Protein AF-A0AAD4T327-F1 (afdb_monomer_lite)

pLDDT: mean 96.51, std 2.14, range [82.31, 98.56]

Foldseek 3Di:
DADAAAEDAFDAFLPFPDDPLVVQDPDDDPRSVCSCVDPSNQVCLVVQCVLLVWPSDPVGSNVSCVVCGDLRSLLSVLVVNRHAHAEHAHLDDGPRTDDQVVCCSRHVHYYYDHPVVSVVVVVVVD

Secondary structure (DSSP, 8-state):
--EEEEEE---B-TT-SS-GGGGG----GGGGGGGGGSHHHHHHHHHHHHHHTS-SSHHHHHHHHHHH-HHHHHHHHHHHHTEEEEEEE-----TTB--HHHHTTT-SEEEEE--HHHHHHHHHH-

Organism: NCBI:txid357466

Sequence (126 aa):
MDIVDNHAHNLVSINSTFPFIKCFSEADGDALSFAPHTLSFKRSIRDIGELYGCEKTLKGIEEYRKSSGLESISSECFKAAKISVLLIDDGLEIDKMHDLEWHKSVAPVVARILRIEYFAEKILND

Structure (mmCIF, N/CA/C/O backbone):
data_AF-A0AAD4T327-F1
#
_entry.id   AF-A0AAD4T327-F1
#
loop_
_atom_site.group_PDB
_atom_site.id
_atom_site.type_symbol
_atom_site.label_atom_id
_atom_site.label_alt_id
_atom_site.label_comp_id
_atom_site.label_asym_id
_atom_site.label_entity_id
_atom_site.label_seq_id
_atom_site.pdbx_PDB_ins_code
_atom_site.Cartn_x
_atom_site.Cartn_y
_atom_site.Cartn_z
_atom_site.occupancy
_atom_site.B_iso_or_equiv
_atom_site.auth_seq_id
_atom_site.auth_comp_id
_atom_site.auth_asym_id
_atom_site.auth_atom_id
_atom_site.pdbx_PDB_model_num
ATOM 1 N N . MET A 1 1 ? -17.193 -12.830 -4.316 1.00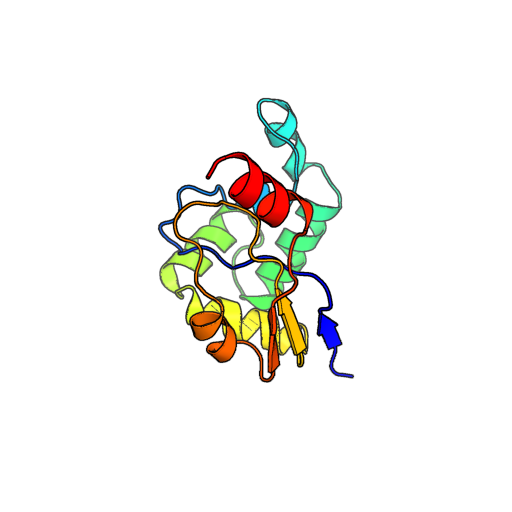 84.94 1 MET A N 1
ATOM 2 C CA . MET A 1 1 ? -16.315 -12.933 -5.484 1.00 84.94 1 MET A CA 1
ATOM 3 C C . MET A 1 1 ? -14.958 -12.466 -5.030 1.00 84.94 1 MET A C 1
ATOM 5 O O . MET A 1 1 ? -14.905 -11.427 -4.376 1.00 84.94 1 MET A O 1
ATOM 9 N N . ASP A 1 2 ? -13.942 -13.269 -5.295 1.00 94.38 2 ASP A N 1
ATOM 10 C CA . ASP A 1 2 ? -12.559 -12.906 -5.013 1.00 94.38 2 ASP A CA 1
ATOM 11 C C . ASP A 1 2 ? -12.023 -12.061 -6.170 1.00 94.38 2 ASP A C 1
ATOM 13 O O . ASP A 1 2 ? -12.524 -12.146 -7.295 1.00 94.38 2 ASP A O 1
ATOM 17 N N . ILE A 1 3 ? -11.044 -11.212 -5.877 1.00 97.25 3 ILE A N 1
ATOM 18 C CA . ILE A 1 3 ? -10.488 -10.228 -6.802 1.00 97.25 3 ILE A CA 1
ATOM 19 C C . ILE A 1 3 ? -9.057 -10.622 -7.167 1.00 97.25 3 ILE A C 1
ATOM 21 O O . ILE A 1 3 ? -8.299 -11.143 -6.341 1.00 97.25 3 ILE A O 1
ATOM 25 N N . VAL A 1 4 ? -8.712 -10.367 -8.426 1.00 98.00 4 VAL A N 1
ATOM 26 C CA . VAL A 1 4 ? -7.340 -10.335 -8.930 1.00 98.00 4 VAL A CA 1
ATOM 27 C C . VAL A 1 4 ? -6.933 -8.871 -8.984 1.00 98.00 4 VAL A C 1
ATOM 29 O O . VAL A 1 4 ? -7.471 -8.123 -9.801 1.00 98.00 4 VAL A O 1
ATOM 32 N N . ASP A 1 5 ? -6.025 -8.463 -8.105 1.00 97.88 5 ASP A N 1
ATOM 33 C CA . ASP A 1 5 ? -5.395 -7.152 -8.192 1.00 97.88 5 ASP A CA 1
ATOM 34 C C . ASP A 1 5 ? -4.238 -7.253 -9.187 1.00 97.88 5 ASP A C 1
ATOM 36 O O . ASP A 1 5 ? -3.187 -7.838 -8.907 1.00 97.88 5 ASP A O 1
ATOM 40 N N . ASN A 1 6 ? -4.489 -6.791 -10.410 1.00 97.56 6 ASN A N 1
ATOM 41 C CA . ASN A 1 6 ? -3.585 -6.992 -11.531 1.00 97.56 6 ASN A CA 1
ATOM 42 C C . ASN A 1 6 ? -2.480 -5.933 -11.628 1.00 97.56 6 ASN A C 1
ATOM 44 O O . ASN A 1 6 ? -1.657 -6.046 -12.537 1.00 97.56 6 ASN A O 1
ATOM 48 N N . HIS A 1 7 ? -2.466 -4.922 -10.755 1.00 97.81 7 HIS A N 1
ATOM 49 C CA . HIS A 1 7 ? -1.410 -3.917 -10.722 1.00 97.81 7 HIS A CA 1
ATOM 50 C C . HIS A 1 7 ? -1.363 -3.191 -9.371 1.00 97.81 7 HIS A C 1
ATOM 52 O O . HIS A 1 7 ? -2.127 -2.259 -9.120 1.00 97.81 7 HIS A O 1
ATOM 58 N N . ALA A 1 8 ? -0.401 -3.580 -8.541 1.00 97.31 8 ALA A N 1
ATOM 59 C CA . ALA A 1 8 ? -0.109 -2.960 -7.257 1.00 97.31 8 ALA A CA 1
ATOM 60 C C . ALA A 1 8 ? 1.393 -2.671 -7.103 1.00 97.31 8 ALA A C 1
ATOM 62 O O . ALA A 1 8 ? 2.216 -3.119 -7.901 1.00 97.31 8 ALA A O 1
ATOM 63 N N . HIS A 1 9 ? 1.748 -1.964 -6.032 1.00 97.38 9 HIS A N 1
ATOM 64 C CA . HIS A 1 9 ? 3.129 -1.737 -5.602 1.00 97.38 9 HIS A CA 1
ATOM 65 C C . HIS A 1 9 ? 3.369 -2.336 -4.216 1.00 97.38 9 HIS A C 1
ATOM 67 O O . HIS A 1 9 ? 2.425 -2.638 -3.482 1.00 97.38 9 HIS A O 1
ATOM 73 N N . ASN A 1 10 ? 4.640 -2.509 -3.854 1.00 97.31 10 ASN A N 1
ATOM 74 C CA . ASN A 1 10 ? 5.017 -3.102 -2.578 1.00 97.31 10 ASN A CA 1
ATOM 75 C C . ASN A 1 10 ? 4.548 -2.244 -1.394 1.00 97.31 10 ASN A C 1
ATOM 77 O O . ASN A 1 10 ? 4.645 -1.015 -1.406 1.00 97.31 10 ASN A O 1
ATOM 81 N N . LEU A 1 11 ? 4.128 -2.910 -0.319 1.00 96.94 11 LEU A N 1
ATOM 82 C CA . LEU A 1 11 ? 3.932 -2.277 0.976 1.00 96.94 11 LEU A CA 1
ATOM 83 C C . LEU A 1 11 ? 5.274 -1.879 1.594 1.00 96.94 11 LEU A C 1
ATOM 85 O O . LEU A 1 11 ? 6.290 -2.554 1.427 1.00 96.94 11 LEU A O 1
ATOM 89 N N . VAL A 1 12 ? 5.252 -0.793 2.360 1.00 96.88 12 VAL A N 1
ATOM 90 C CA . VAL A 1 12 ? 6.399 -0.295 3.122 1.00 96.88 12 VAL A CA 1
ATOM 91 C C . VAL A 1 12 ? 6.246 -0.605 4.605 1.00 96.88 12 VAL A C 1
ATOM 93 O O . VAL A 1 12 ? 5.131 -0.680 5.127 1.00 96.88 12 VAL A O 1
ATOM 96 N N . SER A 1 13 ? 7.375 -0.747 5.297 1.00 95.31 13 SER A N 1
ATOM 97 C CA . SER A 1 13 ? 7.421 -0.918 6.751 1.00 95.31 13 SER A CA 1
ATOM 98 C C . SER A 1 13 ? 6.672 0.203 7.486 1.00 95.31 13 SER A C 1
ATOM 100 O O . SER A 1 13 ? 6.694 1.356 7.064 1.00 95.31 13 SER A O 1
ATOM 102 N N . ILE A 1 14 ? 6.110 -0.088 8.666 1.00 93.00 14 ILE A N 1
ATOM 103 C CA . ILE A 1 14 ? 5.524 0.941 9.550 1.00 93.00 14 ILE A CA 1
ATOM 104 C C . ILE A 1 14 ? 6.538 2.018 9.980 1.00 93.00 14 ILE A C 1
ATOM 106 O O . ILE A 1 14 ? 6.154 3.115 10.374 1.00 93.00 14 ILE A O 1
ATOM 110 N N . ASN A 1 15 ? 7.834 1.702 9.888 1.00 93.31 15 ASN A N 1
ATOM 111 C CA . ASN A 1 15 ? 8.939 2.615 10.173 1.00 93.31 15 ASN A CA 1
ATOM 112 C C . ASN A 1 15 ? 9.464 3.331 8.915 1.00 93.31 15 ASN A C 1
ATOM 114 O O . ASN A 1 15 ? 10.534 3.940 8.981 1.00 93.31 15 ASN A O 1
ATOM 118 N N . SER A 1 16 ? 8.797 3.193 7.767 1.00 95.81 16 SER A N 1
ATOM 119 C CA . SER A 1 16 ? 9.122 3.913 6.533 1.00 95.81 16 SER A CA 1
ATOM 120 C C . SER A 1 16 ? 8.989 5.424 6.728 1.00 95.81 16 SER A C 1
ATOM 122 O O . SER A 1 16 ? 8.205 5.895 7.553 1.00 95.81 16 SER A O 1
ATOM 124 N N . THR A 1 17 ? 9.775 6.189 5.980 1.00 95.38 17 THR A N 1
ATOM 125 C CA . THR A 1 17 ? 9.647 7.646 5.908 1.00 95.38 17 THR A CA 1
ATOM 126 C C . THR A 1 17 ? 8.491 8.086 5.012 1.00 95.38 17 THR A C 1
ATOM 128 O O . THR A 1 17 ? 8.138 9.265 5.021 1.00 95.38 17 THR A O 1
ATOM 131 N N . PHE A 1 18 ? 7.866 7.155 4.282 1.00 94.62 18 PHE A N 1
ATOM 132 C CA . PHE A 1 18 ? 6.710 7.426 3.438 1.00 94.62 18 PHE A CA 1
ATOM 133 C C . PHE A 1 18 ? 5.507 7.927 4.265 1.00 94.62 18 PHE A C 1
ATOM 135 O O . PHE A 1 18 ? 4.970 7.186 5.096 1.00 94.62 18 PHE A O 1
ATOM 142 N N . PRO A 1 19 ? 5.036 9.171 4.052 1.00 94.12 19 PRO A N 1
ATOM 143 C CA . PRO A 1 19 ? 3.930 9.726 4.824 1.00 94.12 19 PRO A CA 1
ATOM 144 C C . PRO A 1 19 ? 2.619 8.999 4.524 1.00 94.12 19 PRO A C 1
ATOM 146 O O . PRO A 1 19 ? 2.207 8.912 3.370 1.00 94.12 19 PRO A O 1
ATOM 149 N N . PHE A 1 20 ? 1.892 8.564 5.555 1.00 94.75 20 PHE A N 1
ATOM 150 C CA . PHE A 1 20 ? 0.638 7.824 5.364 1.00 94.75 20 PHE A CA 1
ATOM 151 C C . PHE A 1 20 ? -0.425 8.614 4.581 1.00 94.75 20 PHE A C 1
ATOM 153 O O . PHE A 1 20 ? -1.191 8.034 3.818 1.00 94.75 20 PHE A O 1
ATOM 160 N N . ILE A 1 21 ? -0.436 9.948 4.684 1.00 96.12 21 ILE A N 1
ATOM 161 C CA . ILE A 1 21 ? -1.320 10.801 3.874 1.00 96.12 21 ILE A CA 1
ATOM 162 C C . ILE A 1 21 ? -1.095 10.641 2.358 1.00 96.12 21 ILE A C 1
ATOM 164 O O . ILE A 1 21 ? -2.053 10.768 1.593 1.00 96.12 21 ILE A O 1
ATOM 168 N N . LYS A 1 22 ? 0.131 10.310 1.918 1.00 95.56 22 LYS A N 1
ATOM 169 C CA . LYS A 1 22 ? 0.438 10.053 0.503 1.00 95.56 22 LYS A CA 1
ATOM 170 C C . LYS A 1 22 ? -0.206 8.761 -0.012 1.00 95.56 22 LYS A C 1
ATOM 172 O O . LYS A 1 22 ? -0.414 8.637 -1.207 1.00 95.56 22 LYS A O 1
ATOM 177 N N . CYS A 1 23 ? -0.663 7.852 0.856 1.00 94.81 23 CYS A N 1
ATOM 178 C CA . CYS A 1 23 ? -1.479 6.706 0.426 1.00 94.81 23 CYS A CA 1
ATOM 179 C C . CYS A 1 23 ? -2.861 7.108 -0.133 1.00 94.81 23 CYS A C 1
ATOM 181 O O . CYS A 1 23 ? -3.575 6.257 -0.657 1.00 94.81 23 CYS A O 1
ATOM 183 N N . PHE A 1 24 ? -3.272 8.374 0.003 1.00 96.62 24 PHE A N 1
ATOM 184 C CA . PHE A 1 24 ? -4.572 8.872 -0.464 1.00 96.62 24 PHE A CA 1
ATOM 185 C C . PHE A 1 24 ? -4.464 9.918 -1.581 1.00 96.62 24 PHE A C 1
ATOM 187 O O . PHE A 1 24 ? -5.496 10.433 -2.022 1.00 96.62 24 PHE A O 1
ATOM 194 N N . SER A 1 25 ? -3.247 10.281 -1.997 1.00 96.12 25 SER A N 1
ATOM 195 C CA . SER A 1 25 ? -3.001 11.345 -2.968 1.00 96.12 25 SER A CA 1
ATOM 196 C C . SER A 1 25 ? -1.582 11.283 -3.528 1.00 96.12 25 SER A C 1
ATOM 198 O O . SER A 1 25 ? -0.626 11.227 -2.762 1.00 96.12 25 SER A O 1
ATOM 200 N N . GLU A 1 26 ? -1.457 11.453 -4.844 1.00 95.44 26 GLU A N 1
ATOM 201 C CA . GLU A 1 26 ? -0.174 11.659 -5.537 1.00 95.44 26 GLU A CA 1
ATOM 202 C C . GLU A 1 26 ? 0.331 13.112 -5.449 1.00 95.44 26 GLU A C 1
ATOM 204 O O . GLU A 1 26 ? 1.380 13.454 -5.989 1.00 95.44 26 GLU A O 1
ATOM 209 N N . ALA A 1 27 ? -0.433 14.008 -4.811 1.00 96.75 27 ALA A N 1
ATOM 210 C CA . ALA A 1 27 ? -0.026 15.399 -4.643 1.00 96.75 27 ALA A CA 1
ATOM 211 C C . ALA A 1 27 ? 1.250 15.509 -3.795 1.00 96.75 27 ALA A C 1
ATOM 213 O O . ALA A 1 27 ? 1.425 14.791 -2.809 1.00 96.75 27 ALA A O 1
ATOM 214 N N . ASP A 1 28 ? 2.101 16.473 -4.139 1.00 94.75 28 ASP A N 1
ATOM 215 C CA . ASP A 1 28 ? 3.340 16.743 -3.415 1.00 94.75 28 ASP A CA 1
ATOM 216 C C . ASP A 1 28 ? 3.499 18.227 -3.074 1.00 94.75 28 ASP A C 1
ATOM 218 O O . ASP A 1 28 ? 2.767 19.084 -3.581 1.00 94.75 28 ASP A O 1
ATOM 222 N N . GLY A 1 29 ? 4.443 18.522 -2.181 1.00 95.00 29 GLY A N 1
ATOM 223 C CA . GLY A 1 29 ? 4.672 19.869 -1.665 1.00 95.00 29 GLY A CA 1
ATOM 224 C C . GLY A 1 29 ? 3.390 20.484 -1.098 1.00 95.00 29 GLY A C 1
ATOM 225 O O . GLY A 1 29 ? 2.596 19.811 -0.434 1.00 95.00 29 GLY A O 1
ATOM 226 N N . ASP A 1 30 ? 3.156 21.759 -1.400 1.00 96.50 30 ASP A N 1
ATOM 227 C CA . ASP A 1 30 ? 1.998 22.505 -0.894 1.00 96.50 30 ASP A CA 1
ATOM 228 C C . ASP A 1 30 ? 0.656 21.890 -1.319 1.00 96.50 30 ASP A C 1
ATOM 230 O O . ASP A 1 30 ? -0.334 21.986 -0.588 1.00 96.50 30 ASP A O 1
ATOM 234 N N . ALA A 1 31 ? 0.608 21.202 -2.465 1.00 97.12 31 ALA A N 1
ATOM 235 C CA . ALA A 1 31 ? -0.617 20.586 -2.965 1.00 97.12 31 ALA A CA 1
ATOM 236 C C . ALA A 1 31 ? -1.104 19.429 -2.072 1.00 97.12 31 ALA A C 1
ATOM 238 O O . ALA A 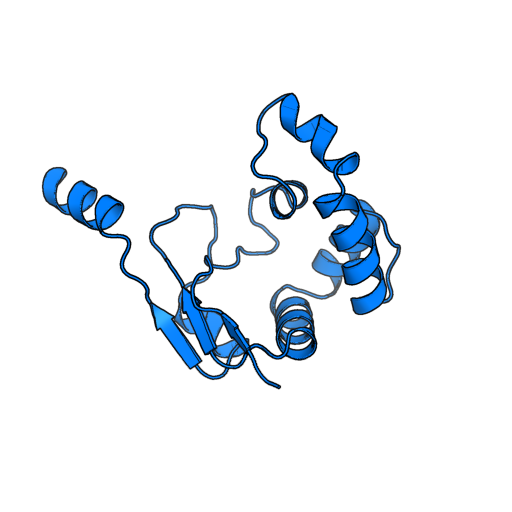1 31 ? -2.311 19.194 -1.973 1.00 97.12 31 ALA A O 1
ATOM 239 N N . LEU A 1 32 ? -0.197 18.739 -1.368 1.00 96.81 32 LEU A N 1
ATOM 240 C CA . LEU A 1 32 ? -0.550 17.646 -0.455 1.00 96.81 32 LEU A CA 1
ATOM 241 C C . LEU A 1 32 ? -1.441 18.121 0.703 1.00 96.81 32 LEU A C 1
ATOM 243 O O . LEU A 1 32 ? -2.290 17.362 1.174 1.00 96.81 32 LEU A O 1
ATOM 247 N N . SER A 1 33 ? -1.329 19.392 1.106 1.00 96.25 33 SER A N 1
ATOM 248 C CA . SER A 1 33 ? -2.182 19.986 2.146 1.00 96.25 33 SER A CA 1
ATOM 249 C C . SER A 1 33 ? -3.676 19.973 1.790 1.00 96.25 33 SER A C 1
ATOM 251 O O . SER A 1 33 ? -4.522 20.002 2.683 1.00 96.25 33 SER A O 1
ATOM 253 N N . PHE A 1 34 ? -4.015 19.846 0.501 1.00 97.38 34 PHE A N 1
ATOM 254 C CA . PHE A 1 34 ? -5.394 19.769 0.020 1.00 97.38 34 PHE A CA 1
ATOM 255 C C . PHE A 1 34 ? -5.939 18.339 -0.084 1.00 97.38 34 PHE A C 1
ATOM 257 O O . PHE A 1 34 ? -7.148 18.169 -0.270 1.00 97.38 34 PHE A O 1
ATOM 264 N N . ALA A 1 35 ? -5.103 17.305 0.083 1.00 97.81 35 ALA A N 1
ATOM 265 C CA . ALA A 1 35 ? -5.536 15.906 0.041 1.00 97.81 35 ALA A CA 1
ATOM 266 C C . ALA A 1 35 ? -6.739 15.611 0.966 1.00 97.81 35 ALA A C 1
ATOM 268 O O . ALA A 1 35 ? -7.680 14.960 0.494 1.00 97.81 35 ALA A O 1
ATOM 269 N N . PRO A 1 36 ? -6.819 16.155 2.205 1.00 97.75 36 PRO A N 1
ATOM 270 C CA . PRO A 1 36 ? -7.964 15.941 3.093 1.00 97.75 36 PRO A CA 1
ATOM 271 C C . PRO A 1 36 ? -9.315 16.441 2.561 1.00 97.75 36 PRO A C 1
ATOM 273 O O . PRO A 1 36 ? -10.377 16.011 3.021 1.00 97.75 36 PRO A O 1
ATOM 276 N N . HIS A 1 37 ? -9.307 17.352 1.585 1.00 97.75 37 HIS A N 1
ATOM 277 C CA . HIS A 1 37 ? -10.527 17.889 0.986 1.00 97.75 37 HIS A CA 1
ATOM 278 C C . HIS A 1 37 ? -11.067 17.032 -0.166 1.00 97.75 37 HIS A C 1
ATOM 280 O O . HIS A 1 37 ? -12.229 17.209 -0.547 1.00 97.75 37 HIS A O 1
ATOM 286 N N . THR A 1 38 ? -10.279 16.078 -0.671 1.00 98.12 38 THR A N 1
ATOM 287 C CA . THR A 1 38 ? -10.656 15.195 -1.781 1.00 98.12 38 THR A CA 1
ATOM 288 C C . THR A 1 38 ? -11.685 14.138 -1.366 1.00 98.12 38 THR A C 1
ATOM 290 O O . THR A 1 38 ? -11.794 13.752 -0.199 1.00 98.12 38 THR A O 1
ATOM 293 N N . LEU A 1 39 ? -12.451 13.636 -2.341 1.00 98.19 39 LEU A N 1
ATOM 294 C CA . LEU A 1 39 ? -13.390 12.537 -2.109 1.00 98.19 39 LEU A CA 1
ATOM 295 C C . LEU A 1 39 ? -12.664 11.228 -1.764 1.00 98.19 39 LEU A C 1
ATOM 297 O O . LEU A 1 39 ? -13.128 10.505 -0.885 1.00 98.19 39 LEU A O 1
ATOM 301 N N . SER A 1 40 ? -11.531 10.956 -2.427 1.00 97.12 40 SER A N 1
ATOM 302 C CA . SER A 1 40 ? -10.706 9.764 -2.185 1.00 97.12 40 SER A CA 1
ATOM 303 C C . SER A 1 40 ? -10.298 9.677 -0.716 1.00 97.12 40 SER A C 1
ATOM 305 O O . SER A 1 40 ? -10.627 8.704 -0.044 1.00 97.12 40 SER A O 1
ATOM 307 N N . PHE A 1 41 ? -9.714 10.750 -0.175 1.00 98.38 41 PHE A N 1
ATOM 308 C CA . PHE A 1 41 ? -9.326 10.804 1.231 1.00 98.38 41 PHE A CA 1
ATOM 309 C C . PHE A 1 41 ? -10.518 10.601 2.171 1.00 98.38 41 PHE A C 1
ATOM 311 O O . PHE A 1 41 ? -10.490 9.720 3.026 1.00 98.38 41 PHE A O 1
ATOM 318 N N . LYS A 1 42 ? -11.597 11.382 2.008 1.00 98.50 42 LYS A N 1
ATOM 319 C CA . LYS A 1 42 ? -12.760 11.323 2.914 1.00 98.50 42 LYS A CA 1
ATOM 320 C C . LYS A 1 42 ? -13.406 9.941 2.942 1.00 98.50 42 LYS A C 1
ATOM 322 O O . LYS A 1 42 ? -13.784 9.464 4.011 1.00 98.50 42 LYS A O 1
ATOM 327 N N . ARG A 1 43 ? -13.524 9.299 1.776 1.00 98.31 43 ARG A N 1
ATOM 328 C CA . ARG A 1 43 ? -14.032 7.932 1.670 1.00 98.31 43 ARG A CA 1
ATOM 329 C C . ARG A 1 43 ? -13.090 6.950 2.361 1.00 98.31 43 ARG A C 1
ATOM 331 O O . ARG A 1 43 ? -13.554 6.175 3.188 1.00 98.31 43 ARG A O 1
ATOM 338 N N . SER A 1 44 ? -11.797 7.004 2.057 1.00 98.06 44 SER A N 1
ATOM 339 C CA . SER A 1 44 ? -10.820 6.062 2.603 1.00 98.06 44 SER A CA 1
ATOM 340 C C . SER A 1 44 ? -10.708 6.153 4.122 1.00 98.06 44 SER A C 1
ATOM 342 O O . SER A 1 44 ? -10.704 5.124 4.783 1.00 98.06 44 SER A O 1
ATOM 344 N N . ILE A 1 45 ? -10.707 7.357 4.702 1.00 98.44 45 ILE A N 1
ATOM 345 C CA . ILE A 1 45 ? -10.685 7.534 6.162 1.00 98.44 45 ILE A CA 1
ATOM 346 C C . ILE A 1 45 ? -11.937 6.943 6.822 1.00 98.44 45 ILE A C 1
ATOM 348 O O . ILE A 1 45 ? -11.836 6.286 7.856 1.00 98.44 45 ILE A O 1
ATOM 352 N N . ARG A 1 46 ? -13.119 7.137 6.226 1.00 98.56 46 ARG A N 1
ATOM 353 C CA . ARG A 1 46 ? -14.349 6.519 6.732 1.00 98.56 46 ARG A CA 1
ATOM 354 C C . ARG A 1 46 ? -14.266 4.993 6.658 1.00 98.56 46 ARG A C 1
ATOM 356 O O . ARG A 1 46 ? -14.478 4.345 7.676 1.00 98.56 46 ARG A O 1
ATOM 363 N N . ASP A 1 47 ? -13.966 4.450 5.478 1.00 98.44 47 ASP A N 1
ATOM 364 C CA . ASP A 1 47 ? -14.030 3.010 5.200 1.00 98.44 47 ASP A CA 1
ATOM 365 C C . ASP A 1 47 ? -12.949 2.243 5.989 1.00 98.44 47 ASP A C 1
ATOM 367 O O . ASP A 1 47 ? -13.233 1.207 6.584 1.00 98.44 47 ASP A O 1
ATOM 371 N N . ILE A 1 48 ? -11.726 2.779 6.072 1.00 98.19 48 ILE A N 1
ATOM 372 C CA . ILE A 1 48 ? -10.629 2.181 6.852 1.00 98.19 48 ILE A CA 1
ATOM 373 C C . ILE A 1 48 ? -10.895 2.302 8.355 1.00 98.19 48 ILE A C 1
ATOM 375 O O . ILE A 1 48 ? -10.672 1.345 9.090 1.00 98.19 48 ILE A O 1
ATOM 379 N N . GLY A 1 49 ? -11.389 3.452 8.826 1.00 98.25 49 GLY A N 1
ATOM 380 C CA . GLY A 1 49 ? -11.737 3.620 10.238 1.00 98.25 49 GLY A CA 1
ATOM 381 C C . GLY A 1 49 ? -12.855 2.670 10.680 1.00 98.25 49 GLY A C 1
ATOM 382 O O . GLY A 1 49 ? -12.801 2.135 11.784 1.00 98.25 49 GLY A O 1
ATOM 383 N N . GLU A 1 50 ? -13.835 2.412 9.806 1.00 98.50 50 GLU A N 1
ATOM 384 C CA . GLU A 1 50 ? -14.870 1.391 10.016 1.00 98.50 50 GLU A CA 1
ATOM 385 C C . GLU A 1 50 ? -14.300 -0.023 10.031 1.00 98.50 50 GLU A C 1
ATOM 387 O O . GLU A 1 50 ? -14.643 -0.783 10.933 1.00 98.50 50 GLU A O 1
ATOM 392 N N . LEU A 1 51 ? -13.419 -0.354 9.080 1.00 98.31 51 LEU A N 1
ATOM 393 C CA . LEU A 1 51 ? -12.761 -1.658 9.020 1.00 98.31 51 LEU A CA 1
ATOM 394 C C . LEU A 1 51 ? -11.977 -1.941 10.308 1.00 98.31 51 LEU A C 1
ATOM 396 O O . LEU A 1 51 ? -12.228 -2.944 10.959 1.00 98.31 51 LEU A O 1
ATOM 400 N N . TYR A 1 52 ? -11.108 -1.014 10.716 1.00 97.62 52 TYR A N 1
ATOM 401 C CA . TYR A 1 52 ? -10.263 -1.159 11.906 1.00 97.62 52 TYR A CA 1
ATOM 402 C C . TYR A 1 52 ? -11.010 -0.975 13.235 1.00 97.62 52 TYR A C 1
ATOM 404 O O . TYR A 1 52 ? -10.441 -1.208 14.302 1.00 97.62 52 TYR A O 1
ATOM 412 N N . GLY A 1 53 ? -12.257 -0.491 13.207 1.00 97.69 53 GLY A N 1
ATOM 413 C CA . GLY A 1 53 ? -13.008 -0.147 14.416 1.00 97.69 53 GLY A CA 1
ATOM 414 C C . GLY A 1 53 ? -12.352 0.963 15.249 1.00 97.69 53 GLY A C 1
ATOM 415 O O . GLY A 1 53 ? -12.458 0.957 16.475 1.00 97.69 53 GLY A O 1
ATOM 416 N N . CYS A 1 54 ? -11.659 1.902 14.599 1.00 97.81 54 CYS A N 1
ATOM 417 C CA . CYS A 1 54 ? -10.931 2.993 15.251 1.00 97.81 54 CYS A CA 1
ATOM 418 C C . CYS A 1 54 ? -11.543 4.369 14.936 1.00 97.81 54 CYS A C 1
ATOM 420 O O . CYS A 1 54 ? -12.553 4.495 14.237 1.00 97.81 54 CYS A O 1
ATOM 422 N N . GLU A 1 55 ? -10.950 5.430 15.487 1.00 98.31 55 GLU A N 1
ATOM 423 C CA . GLU A 1 55 ? -11.380 6.795 15.194 1.00 98.31 55 GLU A CA 1
ATOM 424 C C . GLU A 1 55 ? -11.210 7.102 13.695 1.00 98.31 55 GLU A C 1
ATOM 426 O O . GLU A 1 55 ? -10.134 6.919 13.126 1.00 98.31 55 GLU A O 1
ATOM 431 N N . LYS A 1 56 ? -12.273 7.607 13.050 1.00 98.19 56 LYS A N 1
ATOM 432 C CA . LYS A 1 56 ? -12.322 7.920 11.607 1.00 98.19 56 LYS A CA 1
ATOM 433 C C . LYS A 1 56 ? -11.606 9.238 11.286 1.00 98.19 56 LYS A C 1
ATOM 435 O O . LYS A 1 56 ? -12.174 10.145 10.676 1.00 98.19 56 LYS A O 1
ATOM 440 N N . THR A 1 57 ? -10.360 9.351 11.726 1.00 98.38 57 THR A N 1
ATOM 441 C CA . THR A 1 57 ? -9.439 10.453 11.444 1.00 98.38 57 THR A CA 1
ATOM 442 C C . THR A 1 57 ? -8.108 9.887 10.961 1.00 98.38 57 THR A C 1
ATOM 444 O O . THR A 1 57 ? -7.763 8.746 11.259 1.00 98.38 57 THR A O 1
ATOM 447 N N . LEU A 1 58 ? -7.334 10.681 10.211 1.00 97.88 58 LEU A N 1
ATOM 448 C CA . LEU A 1 58 ? -6.009 10.260 9.737 1.00 97.88 58 LEU A CA 1
ATOM 449 C C . LEU A 1 58 ? -5.118 9.812 10.904 1.00 97.88 58 LEU A C 1
ATOM 451 O O . LEU A 1 58 ? -4.526 8.740 10.854 1.00 97.88 58 LEU A O 1
ATOM 455 N N . LYS A 1 59 ? -5.098 10.609 11.979 1.00 97.94 59 LYS A N 1
ATOM 456 C CA . LYS A 1 59 ? -4.329 10.324 13.190 1.00 97.94 59 LYS A CA 1
ATOM 457 C C . LYS A 1 59 ? -4.793 9.036 13.880 1.00 97.94 59 LYS A C 1
ATOM 459 O O . LYS A 1 59 ? -3.948 8.207 14.199 1.00 97.94 59 LYS A O 1
ATOM 464 N N . GLY A 1 60 ? -6.101 8.850 14.069 1.00 98.31 60 GLY A N 1
ATOM 465 C CA . GLY A 1 60 ? -6.640 7.647 14.709 1.00 98.31 60 GLY A CA 1
ATOM 466 C C . GLY A 1 60 ? -6.283 6.366 13.954 1.00 98.31 60 GLY A C 1
ATOM 467 O O . GLY A 1 60 ? -5.847 5.383 14.554 1.00 98.31 60 GLY A O 1
ATOM 468 N N . ILE A 1 61 ? -6.370 6.408 12.622 1.00 98.06 61 ILE A N 1
ATOM 469 C CA . ILE A 1 61 ? -5.968 5.293 11.760 1.00 98.06 61 ILE A CA 1
ATOM 470 C C . ILE A 1 61 ? -4.455 5.059 11.836 1.00 98.06 61 ILE A C 1
ATOM 472 O O . ILE A 1 61 ? -4.026 3.913 11.944 1.00 98.06 61 ILE A O 1
ATOM 476 N N . GLU A 1 62 ? -3.624 6.104 11.804 1.00 96.56 62 GLU A N 1
ATOM 477 C CA . GLU A 1 62 ? -2.169 5.950 11.950 1.00 96.56 62 GLU A CA 1
ATOM 478 C C . GLU A 1 62 ? -1.766 5.329 13.290 1.00 96.56 62 GLU A C 1
ATOM 480 O O . GLU A 1 62 ? -0.890 4.465 13.326 1.00 96.56 62 GLU A O 1
ATOM 485 N N . GLU A 1 63 ? -2.386 5.756 14.389 1.00 97.12 63 GLU A N 1
ATOM 486 C CA . GLU A 1 63 ? -2.126 5.213 15.724 1.00 97.12 63 GLU A CA 1
ATOM 487 C C . GLU A 1 63 ? -2.522 3.737 15.804 1.00 97.12 63 GLU A C 1
ATOM 489 O O . GLU A 1 63 ? -1.730 2.922 16.280 1.00 97.12 63 GLU A O 1
ATOM 494 N N . TYR A 1 64 ? -3.685 3.373 15.254 1.00 97.56 64 TYR A N 1
ATOM 495 C CA . TYR A 1 64 ? -4.120 1.980 15.162 1.00 97.56 64 TYR A CA 1
ATOM 496 C C . TYR A 1 64 ? -3.162 1.126 14.323 1.00 97.56 64 TYR A C 1
ATOM 498 O O . TYR A 1 64 ? -2.795 0.021 14.724 1.00 97.56 64 TYR A O 1
ATOM 506 N N . ARG A 1 65 ? -2.711 1.637 13.169 1.00 96.25 65 ARG A N 1
ATOM 507 C CA . ARG A 1 65 ? -1.735 0.943 12.313 1.00 96.25 65 ARG A CA 1
ATOM 508 C C . ARG A 1 65 ? -0.423 0.683 13.053 1.00 96.25 65 ARG A C 1
ATOM 510 O O . ARG A 1 65 ? 0.139 -0.402 12.932 1.00 96.25 65 ARG A O 1
ATOM 517 N N . LYS A 1 66 ? 0.057 1.666 13.822 1.00 95.12 66 LYS A N 1
ATOM 518 C CA . LYS A 1 66 ? 1.295 1.556 14.609 1.00 95.12 66 LYS A CA 1
ATOM 519 C C . LYS A 1 66 ? 1.171 0.539 15.740 1.00 95.12 66 LYS A C 1
ATOM 521 O O . LYS A 1 66 ? 2.107 -0.224 15.950 1.00 95.12 66 LYS A O 1
ATOM 526 N N . SER A 1 67 ? 0.047 0.517 16.454 1.00 96.50 67 SER A N 1
ATOM 527 C CA . SER A 1 67 ? -0.156 -0.409 17.573 1.00 96.50 67 SER A CA 1
ATOM 528 C C . SER A 1 67 ? -0.458 -1.841 17.125 1.00 96.50 67 SER A C 1
ATOM 530 O O . SER A 1 67 ? -0.016 -2.782 17.780 1.00 96.50 67 SER A O 1
ATOM 532 N N . SER A 1 68 ? -1.173 -2.012 16.009 1.00 96.25 68 SER A N 1
ATOM 533 C CA . SER A 1 68 ? -1.598 -3.327 15.505 1.00 96.25 68 SER A CA 1
ATOM 534 C C . SER A 1 68 ? -0.517 -4.052 14.700 1.00 96.25 68 SER A C 1
ATOM 536 O O . SER A 1 68 ? -0.536 -5.279 14.615 1.00 96.25 68 SER A O 1
ATOM 538 N N . GLY A 1 69 ? 0.429 -3.310 14.118 1.00 95.50 69 GLY A N 1
ATOM 539 C CA . GLY A 1 69 ? 1.497 -3.860 13.283 1.00 95.50 69 GLY A CA 1
ATOM 540 C C . GLY A 1 69 ? 1.065 -4.120 11.836 1.00 95.50 69 GLY A C 1
ATOM 541 O O . GLY A 1 69 ? -0.111 -4.348 11.544 1.00 95.50 69 GLY A O 1
ATOM 542 N N . LEU A 1 70 ? 2.037 -4.070 10.916 1.00 94.94 70 LEU A N 1
ATOM 543 C CA . LEU A 1 70 ? 1.801 -4.079 9.469 1.00 94.94 70 LEU A CA 1
ATOM 544 C C . LEU A 1 70 ? 1.182 -5.393 8.975 1.00 94.94 70 LEU A C 1
ATOM 546 O O . LEU A 1 70 ? 0.258 -5.366 8.165 1.00 94.94 70 LEU A O 1
ATOM 550 N N . GLU A 1 71 ? 1.661 -6.534 9.460 1.00 94.56 71 GLU A N 1
ATOM 551 C CA . GLU A 1 71 ? 1.174 -7.856 9.064 1.00 94.56 71 GLU A CA 1
ATOM 552 C C . GLU A 1 71 ? -0.313 -8.027 9.401 1.00 94.56 71 GLU A C 1
ATOM 554 O O . GLU A 1 71 ? -1.089 -8.492 8.564 1.00 94.56 71 GLU A O 1
ATOM 559 N N . SER A 1 72 ? -0.724 -7.598 10.599 1.00 95.25 72 SER A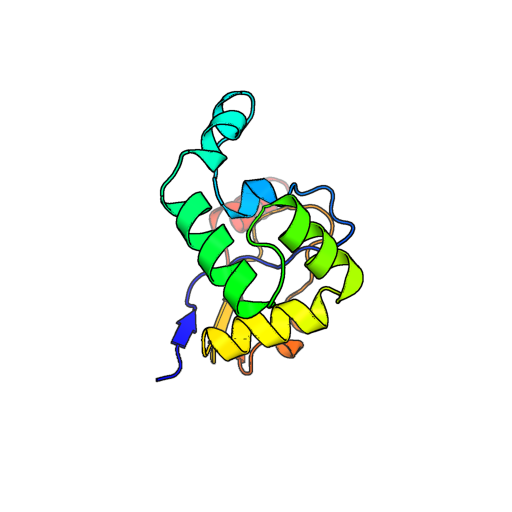 N 1
ATOM 560 C CA . SER A 1 72 ? -2.114 -7.699 11.057 1.00 95.25 72 SER A CA 1
ATOM 561 C C . SER A 1 72 ? -3.044 -6.851 10.189 1.00 95.25 72 SER A C 1
ATOM 563 O O . SER A 1 72 ? -3.979 -7.380 9.582 1.00 95.25 72 SER A O 1
ATOM 565 N N . ILE A 1 73 ? -2.732 -5.556 10.041 1.00 96.00 73 ILE A N 1
ATOM 566 C CA . ILE A 1 73 ? -3.564 -4.634 9.253 1.00 96.00 73 ILE A CA 1
ATOM 567 C C . ILE A 1 73 ? -3.598 -5.012 7.769 1.00 96.00 73 ILE A C 1
ATOM 569 O O . ILE A 1 73 ? -4.628 -4.851 7.118 1.00 96.00 73 ILE A O 1
ATOM 573 N N . SER A 1 74 ? -2.500 -5.547 7.225 1.00 96.25 74 SER A N 1
ATOM 574 C CA . SER A 1 74 ? -2.452 -5.986 5.828 1.00 96.25 74 SER A CA 1
ATOM 575 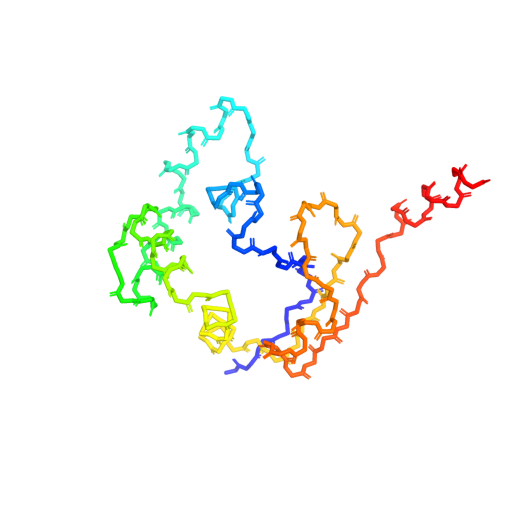C C . SER A 1 74 ? -3.303 -7.236 5.641 1.00 96.25 74 SER A C 1
ATOM 577 O O . SER A 1 74 ? -4.113 -7.287 4.721 1.00 96.25 74 SER A O 1
ATOM 579 N N . SER A 1 75 ? -3.211 -8.209 6.554 1.00 95.06 75 SER A N 1
ATOM 580 C CA . SER A 1 75 ? -4.072 -9.394 6.523 1.00 95.06 75 SER A CA 1
ATOM 581 C C . SER A 1 75 ? -5.556 -9.021 6.587 1.00 95.06 75 SER A C 1
ATOM 583 O O . SER A 1 75 ? -6.358 -9.559 5.825 1.00 95.06 75 SER A O 1
ATOM 585 N N . GLU A 1 76 ? -5.926 -8.086 7.463 1.00 96.56 76 GLU A N 1
ATOM 586 C CA . GLU A 1 76 ? -7.298 -7.592 7.595 1.00 96.56 76 GLU A CA 1
ATOM 587 C C . GLU A 1 76 ? -7.789 -6.895 6.318 1.00 96.56 76 GLU A C 1
ATOM 589 O O . GLU A 1 76 ? -8.834 -7.268 5.779 1.00 96.56 76 GLU A O 1
ATOM 594 N N . CYS A 1 77 ? -7.004 -5.957 5.777 1.00 97.31 77 CYS A N 1
ATOM 595 C CA . CYS A 1 77 ? -7.331 -5.248 4.537 1.00 97.31 77 CYS A CA 1
ATOM 596 C C . CYS A 1 77 ? -7.507 -6.201 3.350 1.00 97.31 77 CYS A C 1
ATOM 598 O O . CYS A 1 77 ? -8.510 -6.128 2.639 1.00 97.31 77 CYS A O 1
ATOM 600 N N . PHE A 1 78 ? -6.560 -7.117 3.139 1.00 97.06 78 PHE A N 1
ATOM 601 C CA . PHE A 1 78 ? -6.576 -8.034 1.997 1.00 97.06 78 PHE A CA 1
ATOM 602 C C . PHE A 1 78 ? -7.748 -9.018 2.072 1.00 97.06 78 PHE A C 1
ATOM 604 O O . PHE A 1 78 ? -8.408 -9.272 1.060 1.00 97.06 78 PHE A O 1
ATOM 611 N N . LYS A 1 79 ? -8.073 -9.515 3.275 1.00 95.88 79 LYS A N 1
ATOM 612 C CA . LYS A 1 79 ? -9.260 -10.354 3.509 1.00 95.88 79 LYS A CA 1
ATOM 613 C C . LYS A 1 79 ? -10.556 -9.589 3.254 1.00 95.88 79 LYS A C 1
ATOM 615 O O . LYS A 1 79 ? -11.441 -10.116 2.582 1.00 95.88 79 LYS A O 1
ATOM 620 N N . ALA A 1 80 ? -10.669 -8.356 3.750 1.00 97.25 80 ALA A N 1
ATOM 621 C CA . ALA A 1 80 ? -11.850 -7.520 3.542 1.00 97.25 80 ALA A CA 1
ATOM 622 C C . ALA A 1 80 ? -12.069 -7.193 2.054 1.00 97.25 80 ALA A C 1
ATOM 624 O O . ALA A 1 80 ? -13.200 -7.250 1.567 1.00 97.25 80 ALA A O 1
ATOM 625 N N . ALA A 1 81 ? -10.983 -6.931 1.320 1.00 96.50 81 ALA A N 1
ATOM 626 C CA . ALA A 1 81 ? -10.991 -6.693 -0.122 1.00 96.50 81 ALA A CA 1
ATOM 627 C C . ALA A 1 81 ? -11.161 -7.972 -0.966 1.00 96.50 81 ALA A C 1
ATOM 629 O O . ALA A 1 81 ? -11.462 -7.879 -2.154 1.00 96.50 81 ALA A O 1
ATOM 630 N N . LYS A 1 82 ? -11.012 -9.160 -0.361 1.00 97.25 82 LYS A N 1
ATOM 631 C CA . LYS A 1 82 ? -11.069 -10.476 -1.025 1.00 97.25 82 LYS A CA 1
ATOM 632 C C . LYS A 1 82 ? -10.023 -10.633 -2.131 1.00 97.25 82 LYS A C 1
ATOM 634 O O . LYS A 1 82 ? -10.314 -11.193 -3.186 1.00 97.25 82 LYS A O 1
ATOM 639 N N . ILE A 1 83 ? -8.809 -10.133 -1.905 1.00 97.81 83 ILE A N 1
ATOM 640 C CA . ILE A 1 83 ? -7.706 -10.252 -2.868 1.00 97.81 83 ILE A CA 1
ATOM 641 C C . ILE A 1 83 ? -7.168 -11.687 -2.837 1.00 97.81 83 ILE A C 1
ATOM 643 O O . ILE A 1 83 ? -6.685 -12.164 -1.812 1.00 97.81 83 ILE A O 1
ATOM 647 N N . SER A 1 84 ? -7.255 -12.376 -3.974 1.00 96.88 84 SER A N 1
ATOM 648 C CA . SER A 1 84 ? -6.786 -13.761 -4.152 1.00 96.88 84 SER A CA 1
ATOM 649 C C . SER A 1 84 ? -5.490 -13.858 -4.958 1.00 96.88 84 SER A C 1
ATOM 651 O O . SER A 1 84 ? -4.711 -14.795 -4.775 1.00 96.88 84 SER A O 1
ATOM 653 N N . VAL A 1 85 ? -5.248 -12.874 -5.823 1.00 98.06 85 VAL A N 1
ATOM 654 C CA . VAL A 1 85 ? -4.048 -12.750 -6.650 1.00 98.06 85 VAL A CA 1
ATOM 655 C C . VAL A 1 85 ? -3.582 -11.302 -6.591 1.00 98.06 85 VAL A C 1
ATOM 657 O O . VAL A 1 85 ? -4.399 -10.397 -6.755 1.00 98.06 85 VAL A O 1
ATOM 660 N N . LEU A 1 86 ? -2.285 -11.104 -6.375 1.00 98.38 86 LEU A N 1
ATOM 661 C CA . LEU A 1 86 ? -1.629 -9.805 -6.297 1.00 98.38 86 LEU A CA 1
ATOM 662 C C . LEU A 1 86 ? -0.467 -9.755 -7.298 1.00 98.38 86 LEU A C 1
ATOM 664 O O . LEU A 1 86 ? 0.511 -10.496 -7.165 1.00 98.38 86 LEU A O 1
ATOM 668 N N . LEU A 1 87 ? -0.573 -8.888 -8.301 1.00 98.56 87 LEU A N 1
ATOM 669 C CA . LEU A 1 87 ? 0.490 -8.636 -9.271 1.00 98.56 87 LEU A CA 1
ATOM 670 C C . LEU A 1 87 ? 1.212 -7.334 -8.910 1.00 98.56 87 LEU A C 1
ATOM 672 O O . LEU A 1 87 ? 0.626 -6.255 -8.979 1.00 98.56 87 LEU A O 1
ATOM 676 N N . ILE A 1 88 ? 2.481 -7.441 -8.520 1.00 98.44 88 ILE A N 1
ATOM 677 C CA . ILE A 1 88 ? 3.270 -6.326 -7.991 1.00 98.44 88 ILE A CA 1
ATOM 678 C C . ILE A 1 88 ? 4.255 -5.830 -9.044 1.00 98.44 88 ILE A C 1
ATOM 680 O O . ILE A 1 88 ? 5.140 -6.574 -9.467 1.00 98.44 88 ILE A O 1
ATOM 684 N N . ASP A 1 89 ? 4.134 -4.561 -9.417 1.00 98.06 89 ASP A N 1
ATOM 685 C CA . ASP A 1 89 ? 5.207 -3.797 -10.047 1.00 98.06 89 ASP A CA 1
ATOM 686 C C . ASP A 1 89 ? 6.198 -3.347 -8.963 1.00 98.06 89 ASP A C 1
ATOM 688 O O . ASP A 1 89 ? 5.899 -2.467 -8.150 1.00 98.06 89 ASP A O 1
ATOM 692 N N . ASP A 1 90 ? 7.373 -3.980 -8.959 1.00 95.62 90 ASP A N 1
ATOM 693 C CA . ASP A 1 90 ? 8.458 -3.742 -8.002 1.00 95.62 90 ASP A CA 1
ATOM 694 C C . ASP A 1 90 ? 9.515 -2.742 -8.500 1.00 95.62 90 ASP A C 1
ATOM 696 O O . ASP A 1 90 ? 10.588 -2.626 -7.911 1.00 95.62 90 ASP A O 1
ATOM 700 N N . GLY A 1 91 ? 9.231 -2.023 -9.591 1.00 94.75 91 GLY A N 1
ATOM 701 C CA . GLY A 1 91 ? 10.126 -1.024 -10.178 1.00 94.75 91 GLY A CA 1
ATOM 702 C C . GLY A 1 91 ? 9.979 0.383 -9.593 1.00 94.75 91 GLY A C 1
ATOM 703 O O . GLY A 1 91 ? 10.524 1.328 -10.160 1.00 94.75 91 GLY A O 1
ATOM 704 N N . LEU A 1 92 ? 9.203 0.554 -8.519 1.00 93.62 92 LEU A N 1
ATOM 705 C CA . LEU A 1 92 ? 9.103 1.808 -7.773 1.00 93.62 92 LEU A CA 1
ATOM 706 C C . LEU A 1 92 ? 10.040 1.762 -6.562 1.00 93.62 92 LEU A C 1
ATOM 708 O O . LEU A 1 92 ? 10.078 0.760 -5.856 1.00 93.62 92 LEU A O 1
ATOM 712 N N . GLU A 1 93 ? 10.755 2.854 -6.298 1.00 92.44 93 GLU A N 1
ATOM 713 C CA . GLU A 1 93 ? 11.673 2.946 -5.161 1.00 92.44 93 GLU A CA 1
ATOM 714 C C . GLU A 1 93 ? 11.087 3.827 -4.053 1.00 92.44 93 GLU A C 1
ATOM 716 O O . GLU A 1 93 ? 11.008 5.050 -4.167 1.00 92.44 93 GLU A O 1
ATOM 721 N N . ILE A 1 94 ? 10.678 3.187 -2.959 1.00 94.75 94 ILE A N 1
ATOM 722 C CA . ILE A 1 94 ? 10.264 3.821 -1.705 1.00 94.75 94 ILE A CA 1
ATOM 723 C C . ILE A 1 94 ? 11.073 3.189 -0.572 1.00 94.75 94 ILE A C 1
ATOM 725 O O . ILE A 1 94 ? 11.436 2.010 -0.609 1.00 94.75 94 ILE A O 1
ATOM 729 N N . ASP A 1 95 ? 11.386 3.971 0.457 1.00 96.12 95 ASP A N 1
ATOM 730 C CA . ASP A 1 95 ? 12.179 3.469 1.566 1.00 96.12 95 ASP A CA 1
ATOM 731 C C . ASP A 1 95 ? 11.465 2.330 2.315 1.00 96.12 95 ASP A C 1
ATOM 733 O O . ASP A 1 95 ? 10.279 2.407 2.648 1.00 96.12 95 ASP A O 1
ATOM 737 N N . LYS A 1 96 ? 12.233 1.278 2.625 1.00 96.75 96 LYS A N 1
ATOM 738 C CA . LYS A 1 96 ? 11.794 0.127 3.432 1.00 96.75 96 LYS A CA 1
ATOM 739 C C . LYS A 1 96 ? 10.588 -0.616 2.843 1.00 96.75 96 LYS A C 1
ATOM 741 O O . LYS A 1 96 ? 9.727 -1.080 3.594 1.00 96.75 96 LYS A O 1
ATOM 746 N N . MET A 1 97 ? 10.534 -0.736 1.518 1.00 97.12 97 MET A N 1
ATOM 747 C CA . MET A 1 97 ? 9.606 -1.642 0.840 1.00 97.12 97 MET A CA 1
ATOM 748 C C . MET A 1 97 ? 9.882 -3.099 1.219 1.00 97.12 97 MET A C 1
ATOM 750 O O . MET A 1 97 ? 11.031 -3.529 1.326 1.00 97.12 97 MET A O 1
ATOM 754 N N . HIS A 1 98 ? 8.809 -3.856 1.407 1.00 97.44 98 HIS A N 1
ATOM 755 C CA . HIS A 1 98 ? 8.847 -5.300 1.573 1.00 97.44 98 HIS A CA 1
ATOM 756 C C . HIS A 1 98 ? 8.967 -5.989 0.211 1.00 97.44 98 HIS A C 1
ATOM 758 O O . HIS A 1 98 ? 8.370 -5.548 -0.768 1.00 97.44 98 HIS A O 1
ATOM 764 N N . ASP A 1 99 ? 9.722 -7.080 0.129 1.00 96.50 99 ASP A N 1
ATOM 765 C CA . ASP A 1 99 ? 9.897 -7.835 -1.114 1.00 96.50 99 ASP A CA 1
ATOM 766 C C . ASP A 1 99 ? 8.671 -8.702 -1.466 1.00 96.50 99 ASP A C 1
ATOM 768 O O . ASP A 1 99 ? 7.685 -8.777 -0.727 1.00 96.50 99 ASP A O 1
ATOM 772 N N . LEU A 1 100 ? 8.719 -9.367 -2.622 1.00 97.00 100 LEU A N 1
ATOM 773 C CA . LEU A 1 100 ? 7.647 -10.257 -3.079 1.00 97.00 100 LEU A CA 1
ATOM 774 C C . LEU A 1 100 ? 7.391 -11.428 -2.116 1.00 97.00 100 LEU A C 1
ATOM 776 O O . LEU A 1 100 ? 6.250 -11.876 -2.009 1.00 97.00 100 LEU A O 1
ATOM 780 N N . GLU A 1 101 ? 8.417 -11.925 -1.415 1.00 97.31 101 GLU A N 1
ATOM 781 C CA . GLU A 1 101 ? 8.268 -13.044 -0.475 1.00 97.31 101 GLU A CA 1
ATOM 782 C C . GLU A 1 101 ? 7.437 -12.641 0.739 1.00 97.31 101 GLU A C 1
ATOM 784 O O . GLU A 1 101 ? 6.532 -13.378 1.133 1.00 97.31 101 GLU A O 1
ATOM 789 N N . TRP A 1 102 ? 7.659 -11.445 1.287 1.00 97.38 102 TRP A N 1
ATOM 790 C CA . TRP A 1 102 ? 6.833 -10.930 2.377 1.00 97.38 102 TRP A CA 1
ATOM 791 C C . TRP A 1 102 ? 5.355 -10.828 1.962 1.00 97.38 102 TRP A C 1
ATOM 793 O O . TRP A 1 102 ? 4.470 -11.213 2.728 1.00 97.38 102 TRP A O 1
ATOM 803 N N . HIS A 1 103 ? 5.063 -10.408 0.725 1.00 97.44 103 HIS A N 1
ATOM 804 C CA . HIS A 1 103 ? 3.684 -10.265 0.236 1.00 97.44 103 HIS A CA 1
ATOM 805 C C . HIS A 1 103 ? 2.936 -11.601 0.100 1.00 97.44 103 HIS A C 1
ATOM 807 O O . HIS A 1 103 ? 1.705 -11.622 0.171 1.00 97.44 103 HIS A O 1
ATOM 813 N N . LYS A 1 104 ? 3.638 -12.738 -0.015 1.00 96.38 104 LYS A N 1
ATOM 814 C CA . LYS A 1 104 ? 2.998 -14.070 0.003 1.00 96.38 104 LYS A CA 1
ATOM 815 C C . LYS A 1 104 ? 2.315 -14.387 1.336 1.00 96.38 104 LYS A C 1
ATOM 817 O O . LYS A 1 104 ? 1.523 -15.321 1.408 1.00 96.38 104 LYS A O 1
ATOM 822 N N . SER A 1 105 ? 2.591 -13.614 2.390 1.00 95.06 105 SER A N 1
ATOM 823 C CA . SER A 1 105 ? 1.884 -13.726 3.670 1.00 95.06 105 SER A CA 1
ATOM 824 C C . SER A 1 105 ? 0.480 -13.101 3.662 1.00 95.06 105 SER A C 1
ATOM 826 O O . SER A 1 105 ? -0.341 -13.456 4.510 1.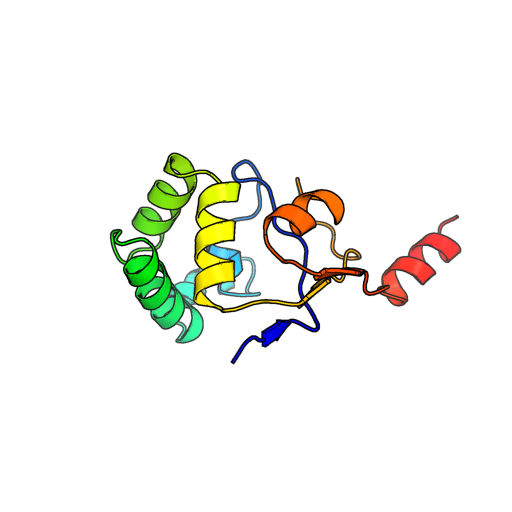00 95.06 105 SER A O 1
ATOM 828 N N . VAL A 1 106 ? 0.177 -12.199 2.715 1.00 94.88 106 VAL A N 1
ATOM 829 C CA . VAL A 1 106 ? -1.091 -11.440 2.679 1.00 94.88 106 VAL A CA 1
ATOM 830 C C . VAL A 1 106 ? -2.016 -11.823 1.522 1.00 94.88 106 VAL A C 1
ATOM 832 O O . VAL A 1 106 ? -3.217 -11.574 1.613 1.00 94.88 106 VAL A O 1
ATOM 835 N N . ALA A 1 107 ? -1.497 -12.466 0.470 1.00 95.75 107 ALA A N 1
ATOM 836 C CA . ALA A 1 107 ? -2.282 -12.958 -0.662 1.00 95.75 107 ALA A CA 1
ATOM 837 C C . ALA A 1 107 ? -1.858 -14.387 -1.071 1.00 95.75 107 ALA A C 1
ATOM 839 O O . ALA A 1 107 ? -0.663 -14.684 -1.064 1.00 95.75 107 ALA A O 1
ATOM 840 N N . PRO A 1 108 ? -2.800 -15.267 -1.474 1.00 95.88 108 PRO A N 1
ATOM 841 C CA . PRO A 1 108 ? -2.492 -16.644 -1.883 1.00 95.88 108 PRO A CA 1
ATOM 842 C C . PRO A 1 108 ? -1.544 -16.759 -3.081 1.00 95.88 108 PRO A C 1
ATOM 844 O O . PRO A 1 108 ? -0.706 -17.658 -3.128 1.00 95.88 108 PRO A O 1
ATOM 847 N N . VAL A 1 109 ? -1.692 -15.868 -4.063 1.00 97.94 109 VAL A N 1
ATOM 848 C CA . VAL A 1 109 ? -0.843 -15.819 -5.256 1.00 97.94 109 VAL A CA 1
ATOM 849 C C . VAL A 1 109 ? -0.237 -14.430 -5.361 1.00 97.94 109 VAL A C 1
ATOM 851 O O . VAL A 1 109 ? -0.962 -13.442 -5.441 1.00 97.94 109 VAL A O 1
ATOM 854 N N . VAL A 1 110 ? 1.091 -14.368 -5.408 1.00 98.38 110 VAL A N 1
ATOM 855 C CA . VAL A 1 110 ? 1.849 -13.135 -5.633 1.00 98.38 110 VAL A CA 1
ATOM 856 C C . VAL A 1 110 ? 2.783 -13.351 -6.809 1.00 98.38 110 VAL A C 1
ATOM 858 O O . VAL A 1 110 ? 3.518 -14.340 -6.842 1.00 98.38 110 VAL A O 1
ATOM 861 N N . ALA A 1 111 ? 2.757 -12.438 -7.773 1.00 98.19 111 ALA A N 1
ATOM 862 C CA . ALA A 1 111 ? 3.645 -12.476 -8.925 1.00 98.19 111 ALA A CA 1
ATOM 863 C C . ALA A 1 111 ? 4.144 -11.078 -9.289 1.00 98.19 111 ALA A C 1
ATOM 865 O O . ALA A 1 111 ? 3.537 -10.065 -8.951 1.00 98.19 111 ALA A O 1
ATOM 866 N N . ARG A 1 112 ? 5.284 -11.046 -9.977 1.00 98.12 112 ARG A N 1
ATOM 867 C CA . ARG A 1 112 ? 5.975 -9.822 -10.370 1.00 98.12 112 ARG A CA 1
ATOM 868 C C . ARG A 1 112 ? 5.479 -9.310 -11.721 1.00 98.12 112 ARG A C 1
ATOM 870 O O . ARG A 1 112 ? 5.350 -10.091 -12.663 1.00 98.12 112 ARG A O 1
ATOM 877 N N . ILE A 1 113 ? 5.318 -7.998 -11.829 1.00 98.06 113 ILE A N 1
ATOM 878 C CA . ILE A 1 113 ? 5.222 -7.245 -13.079 1.00 98.06 113 ILE A CA 1
ATOM 879 C C . ILE A 1 113 ? 6.585 -6.595 -13.331 1.00 98.06 113 ILE A C 1
ATOM 881 O O . ILE A 1 113 ? 7.124 -5.913 -12.465 1.00 98.06 113 ILE A O 1
ATOM 885 N N . LEU A 1 114 ? 7.155 -6.807 -14.518 1.00 96.81 114 LEU A N 1
ATOM 886 C CA . LEU A 1 114 ? 8.407 -6.162 -14.910 1.00 96.81 114 LEU A CA 1
ATOM 887 C C . LEU A 1 114 ? 8.122 -4.756 -15.458 1.00 96.81 114 LEU A C 1
ATOM 889 O O . LEU A 1 114 ? 7.586 -4.632 -16.560 1.00 96.81 114 LEU A O 1
ATOM 893 N N . ARG A 1 115 ? 8.529 -3.709 -14.733 1.00 97.25 115 ARG A N 1
ATOM 894 C CA . ARG A 1 115 ? 8.556 -2.332 -15.251 1.00 97.25 115 ARG A CA 1
ATOM 895 C C . ARG A 1 115 ? 9.696 -2.175 -16.254 1.00 97.25 115 ARG A C 1
ATOM 897 O O . ARG A 1 115 ? 10.869 -2.127 -15.878 1.00 97.25 115 ARG A O 1
ATOM 904 N N . ILE A 1 116 ? 9.346 -2.150 -17.536 1.00 97.56 116 ILE A N 1
ATOM 905 C CA . ILE A 1 116 ? 10.315 -2.212 -18.636 1.00 97.56 116 ILE A CA 1
ATOM 906 C C . ILE A 1 116 ? 11.205 -0.968 -18.703 1.00 97.56 116 ILE A C 1
ATOM 908 O O . ILE A 1 116 ? 12.375 -1.093 -19.041 1.00 97.56 116 ILE A O 1
ATOM 912 N N . GLU A 1 117 ? 10.687 0.203 -18.334 1.00 96.50 117 GLU A N 1
ATOM 913 C CA . GLU A 1 117 ? 11.411 1.475 -18.344 1.00 96.50 117 GLU A CA 1
ATOM 914 C C . GLU A 1 117 ? 12.540 1.461 -17.313 1.00 96.50 117 GLU A C 1
ATOM 916 O O . GLU A 1 117 ? 13.690 1.722 -17.651 1.00 96.50 117 GLU A O 1
ATOM 921 N N . TYR A 1 118 ? 12.222 1.056 -16.080 1.00 95.25 118 TYR A N 1
ATOM 922 C CA . TYR A 1 118 ? 13.197 0.919 -14.997 1.00 95.25 118 TYR A CA 1
ATOM 923 C C . TYR A 1 118 ? 14.251 -0.153 -15.309 1.00 95.25 118 TYR A C 1
ATOM 925 O O . TYR A 1 118 ? 15.438 0.017 -15.037 1.00 95.25 118 TYR A O 1
ATOM 933 N N . PHE A 1 119 ? 13.836 -1.267 -15.918 1.00 95.50 119 PHE A N 1
ATOM 934 C CA . PHE A 1 119 ? 14.769 -2.306 -16.346 1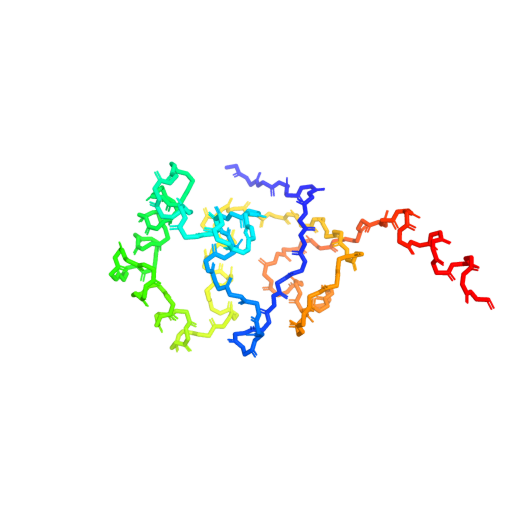.00 95.50 119 PHE A CA 1
ATOM 935 C C . PHE A 1 119 ? 15.700 -1.831 -17.472 1.00 95.50 119 PHE A C 1
ATOM 937 O O . PHE A 1 119 ? 16.897 -2.108 -17.431 1.00 95.50 119 PHE A O 1
ATOM 944 N N . ALA A 1 120 ? 15.174 -1.097 -18.454 1.00 97.00 120 ALA A N 1
ATOM 945 C CA . ALA A 1 120 ? 15.969 -0.529 -19.536 1.00 97.00 120 ALA A CA 1
ATOM 946 C C . ALA A 1 120 ? 16.968 0.516 -19.020 1.00 97.00 120 ALA A C 1
ATOM 948 O O . ALA A 1 120 ? 18.123 0.497 -19.434 1.00 97.00 120 ALA A O 1
ATOM 949 N N . GLU A 1 121 ? 16.557 1.383 -18.091 1.00 96.06 121 GLU A N 1
ATOM 950 C CA . GLU A 1 121 ? 17.444 2.355 -17.443 1.00 96.06 121 GLU A CA 1
ATOM 951 C C . GLU A 1 121 ? 18.630 1.673 -16.751 1.00 96.06 121 GLU A C 1
ATOM 953 O O . GLU A 1 121 ? 19.766 2.106 -16.929 1.00 96.06 121 GLU A O 1
ATOM 958 N N . LYS A 1 122 ? 18.394 0.569 -16.031 1.00 94.25 122 LYS A N 1
ATOM 959 C CA . LYS A 1 122 ? 19.471 -0.222 -15.415 1.00 94.25 122 LYS A CA 1
ATOM 960 C C . LYS A 1 122 ? 20.475 -0.738 -16.444 1.00 94.25 122 LYS A C 1
ATOM 962 O O . LYS A 1 122 ? 21.663 -0.536 -16.261 1.00 94.25 122 LYS A O 1
ATOM 967 N N . ILE A 1 123 ? 19.997 -1.315 -17.549 1.00 96.62 123 ILE A N 1
ATOM 968 C CA . ILE A 1 123 ? 20.872 -1.805 -18.630 1.00 96.62 123 ILE A CA 1
ATOM 969 C C . ILE A 1 123 ? 21.686 -0.670 -19.262 1.00 96.62 123 ILE A C 1
ATOM 971 O O . ILE A 1 123 ? 22.824 -0.885 -19.659 1.00 96.62 123 ILE A O 1
ATOM 975 N N . LEU A 1 124 ? 21.097 0.519 -19.416 1.00 97.06 124 LEU A N 1
ATOM 976 C CA . LEU A 1 124 ? 21.776 1.665 -20.029 1.00 97.06 124 LEU A CA 1
ATOM 977 C C . LEU A 1 124 ? 22.819 2.314 -19.109 1.00 97.06 124 LEU A C 1
ATOM 979 O O . LEU A 1 124 ? 23.709 2.996 -19.614 1.00 97.06 124 LEU A O 1
ATOM 983 N N . ASN A 1 125 ? 22.679 2.139 -17.794 1.00 94.06 125 ASN A N 1
ATOM 984 C CA . ASN A 1 125 ? 23.574 2.695 -16.779 1.00 94.06 125 ASN A CA 1
ATOM 985 C C . ASN A 1 125 ? 24.651 1.700 -16.291 1.00 94.06 125 ASN A C 1
ATOM 987 O O . ASN A 1 125 ? 25.515 2.113 -15.514 1.00 94.06 125 ASN A O 1
ATOM 991 N N . ASP A 1 126 ? 24.594 0.436 -16.725 1.00 82.31 126 ASP A N 1
ATOM 992 C CA . ASP A 1 126 ? 25.644 -0.584 -16.544 1.00 82.31 126 ASP A CA 1
ATOM 993 C C . ASP A 1 126 ? 26.814 -0.382 -17.533 1.00 82.31 126 ASP A C 1
ATOM 995 O O . ASP A 1 126 ? 27.982 -0.581 -17.117 1.00 82.31 126 ASP A O 1
#

Radius of gyration: 15.88 Å; chains: 1; bounding box: 42×39×38 Å